Protein AF-A0A015K4Y2-F1 (afdb_monomer_lite)

Foldseek 3Di:
DALCVLVVHDDDPLSVLLVVLQVLVCVQQVDHAPPVDDPDPVVSCCVNPVVDDGDDDPFADPLSVVLSVQSSDPDSVSRDDPVVSVVSVVVRVVVCVVPNDDGDDDPRHPDPVVVVPDDDDPDDPDDPDDDPDD

Organism: Rhizophagus irregularis (strain DAOM 197198w) (NCBI:txid1432141)

Radius of gyration: 17.67 Å; chains: 1; bounding box: 55×35×42 Å

Sequence (134 aa):
MAPEILQRKEYTIFSDIYSFGMIMWELMTGRLPFEDQTIDVGLMSKICHDGLLPPITTNAPKDYIELMQECWNSDLIKRPEAANISKKLCNILNEEVSNPTEIIKSTDIAPIDNLKSKQSSNEPFTISSKKLGN

Secondary structure (DSSP, 8-state):
--HHHHTT----HHHHHHHHHHHHHHHHHSS-TTTTS--SHHHHHHHHHS-------S-S-HHHHHHHHHHT-SSGGGSPPHHHHHHHHHHHHHHHHHSPPP----TTSPPGGGGGS-----------------

pLDDT: mean 80.76, std 20.21, range [31.23, 98.12]

InterPro domains:
  IPR000719 Protein kinase domain [PS50011] (1-97)
  IPR001245 Serine-threonine/tyrosine-protein kinase, catalytic domain [PF07714] (1-89)
  IPR011009 Protein kinase-like domain superfamily [SSF56112] (1-120)
  IPR051681 Serine/Threonine Kinases and Pseudokinases [PTHR44329] (1-96)

Structure (mmCIF, N/CA/C/O backbone):
data_AF-A0A015K4Y2-F1
#
_entry.id   AF-A0A015K4Y2-F1
#
loop_
_atom_site.group_PDB
_atom_site.id
_atom_site.type_symbol
_atom_site.label_atom_id
_atom_site.label_alt_id
_atom_site.label_comp_id
_atom_site.label_asym_id
_atom_site.label_entity_id
_atom_site.label_seq_id
_atom_site.pdbx_PDB_ins_code
_atom_site.Cartn_x
_atom_site.Cartn_y
_atom_site.Cartn_z
_atom_site.occupancy
_atom_site.B_iso_or_equiv
_atom_site.auth_seq_id
_atom_site.auth_comp_id
_atom_site.auth_asym_id
_atom_site.auth_atom_id
_atom_site.pdbx_PDB_model_num
ATOM 1 N N . M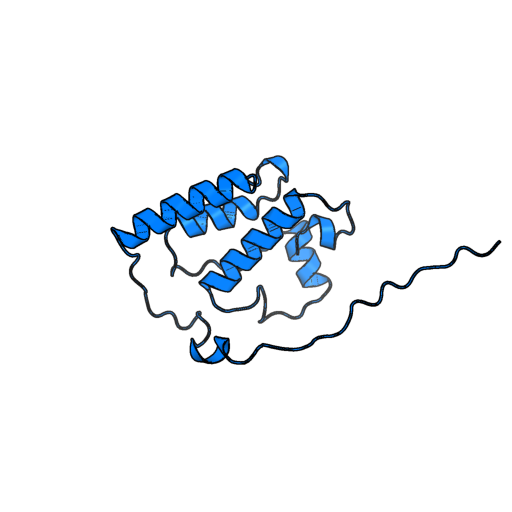ET A 1 1 ? 0.969 -7.533 -6.908 1.00 84.94 1 MET A N 1
ATOM 2 C CA . MET A 1 1 ? 2.412 -7.365 -7.207 1.00 84.94 1 MET A CA 1
ATOM 3 C C . MET A 1 1 ? 2.639 -5.950 -7.712 1.00 84.94 1 MET A C 1
ATOM 5 O O . MET A 1 1 ? 1.745 -5.430 -8.369 1.00 84.94 1 MET A O 1
ATOM 9 N N . ALA A 1 2 ? 3.781 -5.332 -7.400 1.00 92.69 2 ALA A N 1
ATOM 10 C CA . ALA A 1 2 ? 4.065 -3.967 -7.836 1.00 92.69 2 ALA A CA 1
ATOM 11 C C . ALA A 1 2 ? 4.267 -3.854 -9.365 1.00 92.69 2 ALA A C 1
ATOM 13 O O . ALA A 1 2 ? 4.826 -4.782 -9.966 1.00 92.69 2 ALA A O 1
ATOM 14 N N . PRO A 1 3 ? 3.853 -2.737 -9.998 1.00 92.69 3 PRO A N 1
ATOM 15 C CA . PRO A 1 3 ? 3.956 -2.532 -11.444 1.00 92.69 3 PRO A CA 1
ATOM 16 C C . PRO A 1 3 ? 5.370 -2.709 -11.997 1.00 92.69 3 PRO A C 1
ATOM 18 O O . PRO A 1 3 ? 5.554 -3.259 -13.082 1.00 92.69 3 PRO A O 1
ATOM 21 N N . GLU A 1 4 ? 6.385 -2.260 -11.262 1.00 93.19 4 GLU A N 1
ATOM 22 C CA . GLU A 1 4 ? 7.780 -2.368 -11.680 1.00 93.19 4 GLU A CA 1
ATOM 23 C C . GLU A 1 4 ? 8.270 -3.825 -11.735 1.00 93.19 4 GLU A C 1
ATOM 25 O O . GLU A 1 4 ? 9.004 -4.191 -12.653 1.00 93.19 4 GLU A O 1
ATOM 30 N N . ILE A 1 5 ? 7.788 -4.685 -10.833 1.00 93.62 5 ILE A N 1
ATOM 31 C CA . ILE A 1 5 ? 8.137 -6.113 -10.802 1.00 93.62 5 ILE A CA 1
ATOM 32 C C . ILE A 1 5 ? 7.452 -6.858 -11.944 1.00 93.62 5 ILE A C 1
ATOM 34 O O . ILE A 1 5 ? 8.075 -7.685 -12.609 1.00 93.62 5 ILE A O 1
ATOM 38 N N . LEU A 1 6 ? 6.190 -6.521 -12.227 1.00 89.38 6 LEU A N 1
ATOM 39 C CA . LEU A 1 6 ? 5.459 -7.052 -13.382 1.00 89.38 6 LEU A CA 1
ATOM 40 C C . LEU A 1 6 ? 6.158 -6.700 -14.705 1.00 89.38 6 LEU A C 1
ATOM 42 O O . LEU A 1 6 ? 6.205 -7.515 -15.625 1.00 89.38 6 LEU A O 1
ATOM 46 N N . GLN A 1 7 ? 6.786 -5.525 -14.765 1.00 89.44 7 GLN A N 1
ATOM 47 C CA . GLN A 1 7 ? 7.619 -5.076 -15.884 1.00 89.44 7 GLN A CA 1
ATOM 48 C C . GLN A 1 7 ? 9.034 -5.680 -15.891 1.00 89.44 7 GLN A C 1
ATOM 50 O O . GLN A 1 7 ? 9.846 -5.302 -16.736 1.00 89.44 7 GLN A O 1
ATOM 55 N N . ARG A 1 8 ? 9.351 -6.610 -14.978 1.00 90.88 8 ARG A N 1
ATOM 56 C CA . ARG A 1 8 ? 10.681 -7.226 -14.811 1.00 90.88 8 ARG A CA 1
ATOM 57 C C . ARG A 1 8 ? 11.801 -6.209 -14.560 1.00 90.88 8 ARG A C 1
ATOM 59 O O . ARG A 1 8 ? 12.944 -6.438 -14.957 1.00 90.88 8 ARG A O 1
ATOM 66 N N . LYS A 1 9 ? 11.474 -5.081 -13.926 1.00 91.94 9 LYS A N 1
ATOM 67 C CA . LYS A 1 9 ? 12.461 -4.113 -13.436 1.00 91.94 9 LYS A CA 1
ATOM 68 C C . LYS A 1 9 ? 13.044 -4.592 -12.106 1.00 91.94 9 LYS A C 1
ATOM 70 O O . LYS A 1 9 ? 12.638 -5.620 -11.564 1.00 91.94 9 LYS A O 1
ATOM 75 N N . GLU A 1 10 ? 14.025 -3.849 -11.609 1.00 93.88 10 GLU A N 1
ATOM 76 C CA . GLU A 1 10 ? 14.686 -4.153 -10.346 1.00 93.88 10 GLU A CA 1
ATOM 77 C C . GLU A 1 10 ? 13.697 -4.121 -9.175 1.00 93.88 10 GLU A C 1
ATOM 79 O O . GLU A 1 10 ? 12.857 -3.225 -9.060 1.00 93.88 10 GLU A O 1
ATOM 84 N N . TYR A 1 11 ? 13.812 -5.127 -8.314 1.00 95.56 11 TYR A N 1
ATOM 85 C CA . TYR A 1 11 ? 13.061 -5.199 -7.076 1.00 95.56 11 TYR A CA 1
ATOM 86 C C . TYR A 1 11 ? 13.680 -4.295 -6.018 1.00 95.56 11 TYR A C 1
ATOM 88 O O . TYR A 1 11 ? 14.895 -4.272 -5.837 1.00 95.56 11 TYR A O 1
ATOM 96 N N . THR A 1 12 ? 12.831 -3.576 -5.291 1.00 95.38 12 THR A N 1
ATOM 97 C CA . THR A 1 12 ? 13.261 -2.652 -4.242 1.00 95.38 12 THR A CA 1
ATOM 98 C C . THR A 1 12 ? 12.367 -2.781 -3.018 1.00 95.38 12 THR A C 1
ATOM 100 O O . THR A 1 12 ? 11.258 -3.309 -3.099 1.00 95.38 12 THR A O 1
ATOM 103 N N . ILE A 1 13 ? 12.796 -2.194 -1.900 1.00 95.81 13 ILE A N 1
ATOM 104 C CA . ILE A 1 13 ? 11.955 -2.072 -0.701 1.00 95.81 13 ILE A CA 1
ATOM 105 C C . ILE A 1 13 ? 10.618 -1.368 -0.996 1.00 95.81 13 ILE A C 1
ATOM 107 O O . ILE A 1 13 ? 9.605 -1.681 -0.383 1.00 95.81 13 ILE A O 1
ATOM 111 N N . PHE A 1 14 ? 10.569 -0.464 -1.982 1.00 96.69 14 PHE A N 1
ATOM 112 C CA . PHE A 1 14 ? 9.338 0.227 -2.373 1.00 96.69 14 PHE A CA 1
ATOM 113 C C . PHE A 1 14 ? 8.341 -0.714 -3.060 1.00 96.69 14 PHE A C 1
ATOM 115 O O . PHE A 1 14 ? 7.132 -0.472 -3.010 1.00 96.69 14 PHE A O 1
ATOM 122 N N . SER A 1 15 ? 8.819 -1.796 -3.677 1.00 96.06 15 SER A N 1
ATOM 123 C CA . SER A 1 15 ? 7.977 -2.841 -4.265 1.00 96.06 15 SER A CA 1
ATOM 124 C C . SER A 1 15 ? 7.251 -3.661 -3.193 1.00 96.06 15 SER A C 1
ATOM 126 O O . SER A 1 15 ? 6.097 -4.057 -3.402 1.00 96.06 15 SER A O 1
ATOM 128 N N . ASP A 1 16 ? 7.875 -3.853 -2.025 1.00 96.69 16 ASP A N 1
ATOM 129 C CA . ASP A 1 16 ? 7.209 -4.441 -0.856 1.00 96.69 16 ASP A CA 1
ATOM 130 C C . ASP A 1 16 ? 6.126 -3.519 -0.317 1.00 96.69 16 ASP A C 1
ATOM 132 O O . ASP A 1 16 ? 5.023 -3.986 -0.054 1.00 96.69 16 ASP A O 1
ATOM 136 N N . ILE A 1 17 ? 6.395 -2.211 -0.222 1.00 98.12 17 ILE A N 1
ATOM 137 C CA . ILE A 1 17 ? 5.402 -1.230 0.243 1.00 98.12 17 ILE A CA 1
ATOM 138 C C . ILE A 1 17 ? 4.135 -1.275 -0.614 1.00 98.12 17 ILE A C 1
ATOM 140 O O . ILE A 1 17 ? 3.025 -1.329 -0.088 1.00 98.12 17 ILE A O 1
ATOM 144 N N . TYR A 1 18 ? 4.278 -1.336 -1.937 1.00 96.69 18 TYR A N 1
ATOM 145 C CA . TYR A 1 18 ? 3.123 -1.464 -2.824 1.00 96.69 18 TYR A CA 1
ATOM 146 C C . TYR A 1 18 ? 2.350 -2.764 -2.585 1.00 96.69 18 TYR A C 1
ATOM 148 O O . TYR A 1 18 ? 1.118 -2.772 -2.530 1.00 96.69 18 TYR A O 1
ATOM 156 N N . SER A 1 19 ? 3.070 -3.878 -2.439 1.00 95.62 19 SER A N 1
ATOM 157 C CA . SER A 1 19 ? 2.455 -5.181 -2.175 1.00 95.62 19 SER A CA 1
ATOM 158 C C . SER A 1 19 ? 1.768 -5.206 -0.806 1.00 95.62 19 SER A C 1
ATOM 160 O O . SER A 1 19 ? 0.696 -5.790 -0.681 1.00 95.62 19 SER A O 1
ATOM 162 N N . PHE A 1 20 ? 2.308 -4.497 0.185 1.00 96.81 20 PHE A N 1
ATOM 163 C CA . PHE A 1 20 ? 1.666 -4.283 1.476 1.00 96.81 20 PHE A CA 1
ATOM 164 C C . PHE A 1 20 ? 0.357 -3.495 1.340 1.00 96.81 20 PHE A C 1
ATOM 166 O O . PHE A 1 20 ? -0.648 -3.905 1.909 1.00 96.81 20 PHE A O 1
ATOM 173 N N . GLY A 1 21 ? 0.311 -2.448 0.510 1.00 95.94 21 GLY A N 1
ATOM 174 C CA . GLY A 1 21 ? -0.944 -1.755 0.188 1.00 95.94 21 GLY A CA 1
ATOM 175 C C . GLY A 1 21 ? -1.996 -2.681 -0.441 1.00 95.94 21 GLY A C 1
ATOM 176 O O . GLY A 1 21 ? -3.180 -2.582 -0.135 1.00 95.94 21 GLY A O 1
ATOM 177 N N . MET A 1 22 ? -1.581 -3.629 -1.290 1.00 94.88 22 MET A N 1
ATOM 178 C CA . MET A 1 22 ? -2.498 -4.642 -1.841 1.00 94.88 22 MET A CA 1
ATOM 179 C C . MET A 1 22 ? -3.032 -5.591 -0.761 1.00 94.88 22 MET A C 1
ATOM 181 O O . MET A 1 22 ? -4.213 -5.926 -0.785 1.00 94.88 22 MET A O 1
ATOM 185 N N . ILE A 1 23 ? -2.196 -5.971 0.211 1.00 94.88 23 ILE A N 1
ATOM 186 C CA . ILE A 1 23 ? -2.619 -6.765 1.376 1.00 94.88 23 ILE A CA 1
ATOM 187 C C . ILE A 1 23 ? -3.601 -5.968 2.241 1.00 94.88 23 ILE A C 1
ATOM 189 O O . ILE A 1 23 ? -4.600 -6.522 2.686 1.00 94.88 23 ILE A O 1
ATOM 193 N N . MET A 1 24 ? -3.366 -4.671 2.459 1.00 94.19 24 MET A N 1
ATOM 194 C CA . MET A 1 24 ? -4.311 -3.812 3.184 1.00 94.19 24 MET A CA 1
ATOM 195 C C . MET A 1 24 ? -5.700 -3.826 2.528 1.00 94.19 24 MET A C 1
ATOM 197 O O . MET A 1 24 ? -6.714 -3.977 3.207 1.00 94.19 24 MET A O 1
ATOM 201 N N . TRP A 1 25 ? -5.754 -3.750 1.198 1.00 92.88 25 TRP A N 1
ATOM 202 C CA . TRP A 1 25 ? -7.014 -3.845 0.460 1.00 92.88 25 TRP A CA 1
ATOM 203 C C . TRP A 1 25 ? -7.673 -5.224 0.565 1.0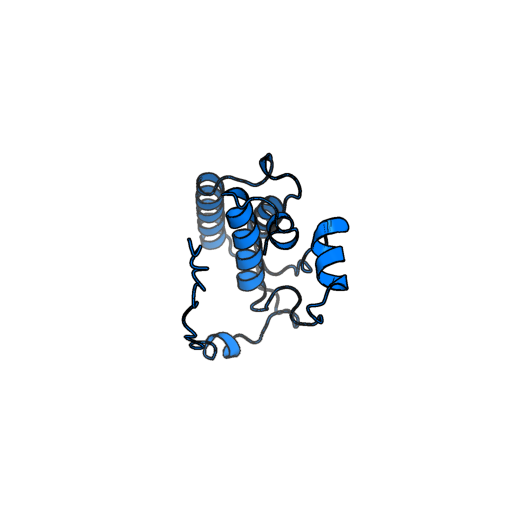0 92.88 25 TRP A C 1
ATOM 205 O O . TRP A 1 25 ? -8.889 -5.315 0.747 1.00 92.88 25 TRP A O 1
ATOM 215 N N . GLU A 1 26 ? -6.887 -6.298 0.489 1.00 91.75 26 GLU A N 1
ATOM 216 C CA . GLU A 1 26 ? -7.382 -7.667 0.677 1.00 91.75 26 GLU A CA 1
ATOM 217 C C . GLU A 1 26 ? -7.964 -7.858 2.082 1.00 91.75 26 GLU A C 1
ATOM 219 O O . GLU A 1 26 ? -9.040 -8.429 2.225 1.00 91.75 26 GLU A O 1
ATOM 224 N N . LEU A 1 27 ? -7.321 -7.319 3.120 1.00 90.00 27 LEU A N 1
ATOM 225 C CA . LEU A 1 27 ? -7.834 -7.363 4.493 1.00 90.00 27 LEU A CA 1
ATOM 226 C C . LEU A 1 27 ? -9.126 -6.557 4.656 1.00 90.00 27 LEU A C 1
ATOM 228 O O . LEU A 1 27 ? -10.037 -6.994 5.356 1.00 90.00 27 LEU A O 1
ATOM 232 N N . MET A 1 28 ? -9.216 -5.400 3.999 1.00 86.88 28 MET A N 1
ATOM 233 C CA . MET A 1 28 ? -10.404 -4.546 4.026 1.00 86.88 28 MET A CA 1
ATOM 234 C C . MET A 1 28 ? -11.618 -5.209 3.359 1.00 86.88 28 MET A C 1
ATOM 236 O O . MET A 1 28 ? -12.743 -5.058 3.829 1.00 86.88 28 MET A O 1
ATOM 240 N N . THR A 1 29 ? -11.410 -5.917 2.249 1.00 85.69 29 THR A N 1
ATOM 241 C CA . THR A 1 29 ? -12.499 -6.464 1.417 1.00 85.69 29 THR A CA 1
ATOM 242 C C . THR A 1 29 ? -12.751 -7.955 1.641 1.00 85.69 29 THR A C 1
ATOM 244 O O . THR A 1 29 ? -13.823 -8.468 1.305 1.00 85.69 29 THR A O 1
ATOM 247 N N . GLY A 1 30 ? -11.770 -8.670 2.192 1.00 85.81 30 GLY A N 1
ATOM 248 C CA . GLY A 1 30 ? -11.734 -10.130 2.251 1.00 85.81 30 GLY A CA 1
ATOM 249 C C . GLY A 1 30 ? -11.606 -10.800 0.877 1.00 85.81 30 GLY A C 1
ATOM 250 O O . GLY A 1 30 ? -11.903 -11.989 0.761 1.00 85.81 30 GLY A O 1
ATOM 251 N N . ARG A 1 31 ? -11.231 -10.051 -0.167 1.00 85.81 31 ARG A N 1
ATOM 252 C CA . ARG A 1 31 ? -11.186 -10.498 -1.569 1.00 85.81 31 ARG A CA 1
ATOM 253 C C . ARG A 1 31 ? -9.789 -10.367 -2.145 1.00 85.81 31 ARG A C 1
ATOM 255 O O . ARG A 1 31 ? -9.004 -9.528 -1.706 1.00 85.81 31 ARG A O 1
ATOM 262 N N . LEU A 1 32 ? -9.487 -11.167 -3.166 1.00 87.75 32 LEU A N 1
ATOM 263 C CA . LEU A 1 32 ? -8.224 -11.003 -3.884 1.00 87.75 32 LEU A CA 1
ATOM 264 C C . LEU A 1 32 ? -8.325 -9.808 -4.845 1.00 87.75 32 LEU A C 1
ATOM 266 O O . LEU A 1 32 ? -9.352 -9.646 -5.514 1.00 87.75 32 LEU A O 1
ATOM 270 N N . PRO A 1 33 ? -7.276 -8.970 -4.955 1.00 85.69 33 PRO A N 1
ATOM 271 C CA . PRO A 1 33 ? -7.247 -7.904 -5.947 1.00 85.69 33 PRO A CA 1
ATOM 272 C C . PRO A 1 33 ? -7.514 -8.463 -7.347 1.00 85.69 33 PRO A C 1
ATOM 274 O O . PRO A 1 33 ? -6.789 -9.345 -7.808 1.00 85.69 33 PRO A O 1
ATOM 277 N N . PHE A 1 34 ? -8.537 -7.927 -8.018 1.00 86.25 34 PHE A N 1
ATOM 278 C CA . PHE A 1 34 ? -8.947 -8.328 -9.371 1.00 86.25 34 PHE A CA 1
ATOM 279 C C . PHE A 1 34 ? -9.409 -9.796 -9.498 1.00 86.25 34 PHE A C 1
ATOM 281 O O . PHE A 1 34 ? -9.245 -10.396 -10.558 1.00 86.25 34 PHE A O 1
ATOM 288 N N . GLU A 1 35 ? -9.983 -10.389 -8.441 1.00 84.31 35 GLU A N 1
ATOM 289 C CA . GLU A 1 35 ? -10.469 -11.784 -8.451 1.00 84.31 35 GLU A CA 1
ATOM 290 C C . GLU A 1 35 ? -11.508 -12.098 -9.539 1.00 84.31 35 GLU A C 1
ATOM 292 O O . GLU A 1 35 ? -11.658 -13.250 -9.945 1.00 84.31 35 GLU A O 1
ATOM 297 N N . ASP A 1 36 ? -12.221 -11.077 -10.006 1.00 84.75 36 ASP A N 1
ATOM 298 C CA . ASP A 1 36 ? -13.258 -11.140 -11.031 1.00 84.75 36 ASP A CA 1
ATOM 299 C C . ASP A 1 36 ? -12.707 -11.025 -12.461 1.00 84.75 36 ASP A C 1
ATOM 301 O O . ASP A 1 36 ? -13.446 -11.193 -13.434 1.00 84.75 36 ASP A O 1
ATOM 305 N N . GLN A 1 37 ? -11.411 -10.749 -12.609 1.00 84.94 37 GLN A N 1
ATOM 306 C CA . GLN A 1 37 ? -10.762 -10.522 -13.894 1.00 84.94 37 GLN A CA 1
ATOM 307 C C . GLN A 1 37 ? -9.835 -11.674 -14.270 1.00 84.94 37 GLN A C 1
ATOM 309 O O . GLN A 1 37 ? -9.175 -12.301 -13.443 1.00 84.94 37 GLN A O 1
ATOM 314 N N . THR A 1 38 ? -9.749 -11.940 -15.574 1.00 89.06 38 THR A N 1
ATOM 315 C CA . THR A 1 38 ? -8.756 -12.884 -16.090 1.00 89.06 38 THR A CA 1
ATOM 316 C C . THR A 1 38 ? -7.371 -12.251 -15.990 1.00 89.06 38 THR A C 1
ATOM 318 O O . THR A 1 38 ? -7.147 -11.147 -16.485 1.00 89.06 38 THR A O 1
ATOM 321 N N . ILE A 1 39 ? -6.433 -12.957 -15.357 1.00 86.00 39 ILE A N 1
ATOM 322 C CA . ILE A 1 39 ? -5.039 -12.520 -15.252 1.00 86.00 39 ILE A CA 1
ATOM 323 C C . ILE A 1 39 ? -4.351 -12.761 -16.600 1.00 86.00 39 ILE A C 1
ATOM 325 O O . ILE A 1 39 ? -3.765 -13.815 -16.842 1.00 86.00 39 ILE A O 1
ATOM 329 N N . ASP A 1 40 ? -4.449 -11.778 -17.489 1.00 89.69 40 ASP A N 1
ATOM 330 C CA . ASP A 1 40 ? -3.837 -11.788 -18.814 1.00 89.69 40 ASP A CA 1
ATOM 331 C C . ASP A 1 40 ? -2.907 -10.582 -19.038 1.00 89.69 40 ASP A C 1
ATOM 333 O O . ASP A 1 40 ? -2.719 -9.717 -18.177 1.00 89.69 40 ASP A O 1
ATOM 337 N N . VAL A 1 41 ? -2.288 -10.529 -20.220 1.00 88.50 41 VAL A N 1
ATOM 338 C CA . VAL A 1 41 ? -1.397 -9.425 -20.613 1.00 88.50 41 VAL A CA 1
ATOM 339 C C . VAL A 1 41 ? -2.139 -8.084 -20.636 1.00 88.50 41 VAL A C 1
ATOM 341 O O . VAL A 1 41 ? -1.535 -7.052 -20.348 1.00 88.50 41 VAL A O 1
ATOM 344 N N . GLY A 1 42 ? -3.440 -8.084 -20.934 1.00 91.31 42 GLY A N 1
ATOM 345 C CA . GLY A 1 42 ? -4.271 -6.885 -20.941 1.00 91.31 42 GLY A CA 1
ATOM 346 C C . GLY A 1 42 ? -4.442 -6.301 -19.541 1.00 91.31 42 GLY A C 1
ATOM 347 O O . GLY A 1 42 ? -4.220 -5.105 -19.351 1.00 91.31 42 GLY A O 1
ATOM 348 N N . LEU A 1 43 ? -4.760 -7.130 -18.546 1.00 89.38 43 LEU A N 1
ATOM 349 C CA . LEU A 1 43 ? -4.835 -6.707 -17.146 1.00 89.38 43 LEU A CA 1
ATOM 350 C C . LEU A 1 43 ? -3.478 -6.202 -16.647 1.00 89.38 43 LEU A C 1
ATOM 352 O O . LEU A 1 43 ? -3.401 -5.123 -16.058 1.00 89.38 43 LEU A O 1
ATOM 356 N N . MET A 1 44 ? -2.398 -6.932 -16.936 1.00 88.31 44 MET A N 1
ATOM 357 C CA . MET A 1 44 ? -1.051 -6.496 -16.555 1.00 88.31 44 MET A CA 1
ATOM 358 C C . MET A 1 44 ? -0.687 -5.156 -17.193 1.00 88.31 44 MET A C 1
ATOM 360 O O . MET A 1 44 ? -0.116 -4.302 -16.518 1.00 88.31 44 MET A O 1
ATOM 364 N N . SER A 1 45 ? -1.061 -4.937 -18.457 1.00 89.62 45 SER A N 1
ATOM 365 C CA . SER A 1 45 ? -0.876 -3.655 -19.140 1.00 89.62 45 SER A CA 1
ATOM 366 C C . SER A 1 45 ? -1.631 -2.529 -18.435 1.00 89.62 45 SER A C 1
ATOM 368 O O . SER A 1 45 ? -1.042 -1.484 -18.174 1.00 89.62 45 SER A O 1
ATOM 370 N N . LYS A 1 46 ? -2.895 -2.746 -18.051 1.00 91.31 46 LYS A N 1
ATOM 371 C CA . LYS A 1 46 ? -3.689 -1.747 -17.316 1.00 91.31 46 LYS A CA 1
ATOM 372 C C . LYS A 1 46 ? -3.071 -1.397 -15.962 1.00 91.31 46 LYS A C 1
ATOM 374 O O . LYS A 1 46 ? -2.988 -0.228 -15.604 1.00 91.31 46 LYS A O 1
ATOM 379 N N . ILE A 1 47 ? -2.588 -2.391 -15.218 1.00 90.50 47 ILE A N 1
ATOM 380 C CA . ILE A 1 47 ? -1.904 -2.164 -13.934 1.00 90.50 47 ILE A CA 1
ATOM 381 C C . ILE A 1 47 ? -0.591 -1.396 -14.151 1.00 90.50 47 ILE A C 1
ATOM 383 O O . ILE A 1 47 ? -0.283 -0.463 -13.413 1.00 90.50 47 ILE A O 1
ATOM 387 N N . CYS A 1 48 ? 0.192 -1.774 -15.164 1.00 88.75 48 CYS A N 1
ATOM 388 C CA . CYS A 1 48 ? 1.539 -1.243 -15.366 1.00 88.75 48 CYS A CA 1
ATOM 389 C C . CYS A 1 48 ? 1.588 0.130 -16.037 1.00 88.75 48 CYS A C 1
ATOM 391 O O . CYS A 1 48 ? 2.524 0.890 -15.777 1.00 88.75 48 CYS A O 1
ATOM 393 N N . HIS A 1 49 ? 0.632 0.422 -16.917 1.00 87.69 49 HIS A N 1
ATOM 394 C CA . HIS A 1 49 ? 0.654 1.599 -17.785 1.00 87.69 49 HIS A CA 1
ATOM 395 C C . HIS A 1 49 ? -0.512 2.549 -17.519 1.00 87.69 49 HIS A C 1
ATOM 397 O O . HIS A 1 49 ? -0.294 3.758 -17.506 1.00 87.69 49 HIS A O 1
ATOM 403 N N . ASP A 1 50 ? -1.703 2.020 -17.230 1.00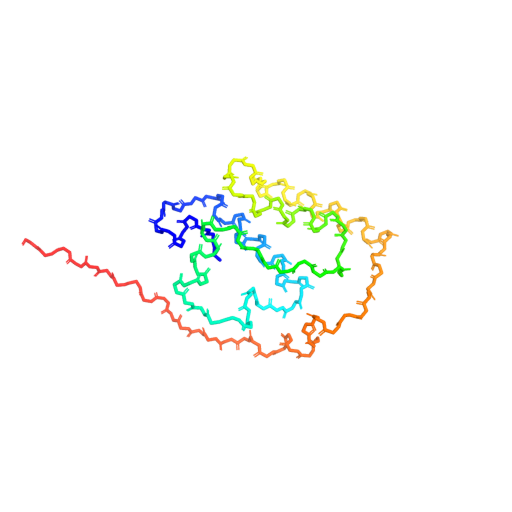 89.31 50 ASP A N 1
ATOM 404 C CA . ASP A 1 50 ? -2.896 2.843 -16.981 1.00 89.31 50 ASP A CA 1
ATOM 405 C C . ASP A 1 50 ? -3.086 3.161 -15.487 1.00 89.31 50 ASP A C 1
ATOM 407 O O . ASP A 1 50 ? -3.953 3.952 -15.122 1.00 89.31 50 ASP A O 1
ATOM 411 N N . GLY A 1 51 ? -2.274 2.555 -14.611 1.00 87.94 51 GLY A N 1
ATOM 412 C CA . GLY A 1 51 ? -2.356 2.746 -13.164 1.00 87.94 51 GLY A CA 1
ATOM 413 C C . GLY A 1 51 ? -3.631 2.163 -12.558 1.00 87.94 51 GLY A C 1
ATOM 414 O O . GLY A 1 51 ? -4.153 2.715 -11.592 1.00 87.94 51 GLY A O 1
ATOM 415 N N . LEU A 1 52 ? -4.155 1.073 -13.129 1.00 90.00 52 LEU A N 1
ATOM 416 C CA . LEU A 1 52 ? -5.350 0.410 -12.614 1.00 90.00 52 LEU A CA 1
ATOM 417 C C . LEU A 1 52 ? -5.140 -0.039 -11.161 1.00 90.00 52 LEU A C 1
ATOM 419 O O . LEU A 1 52 ? -4.227 -0.811 -10.861 1.00 90.00 52 LEU A O 1
ATOM 423 N N . LEU A 1 53 ? -6.036 0.406 -10.281 1.00 90.31 53 LEU A N 1
ATOM 424 C CA . LEU A 1 53 ? -6.092 0.018 -8.875 1.00 90.31 53 LEU A CA 1
ATOM 425 C C . LEU A 1 53 ? -7.376 -0.770 -8.586 1.00 90.31 53 LEU A C 1
ATOM 427 O O . LEU A 1 53 ? -8.372 -0.601 -9.299 1.00 90.31 53 LEU A O 1
ATOM 431 N N . PRO A 1 54 ? -7.380 -1.617 -7.545 1.00 87.50 54 PRO A N 1
ATOM 432 C CA . PRO A 1 54 ? -8.601 -2.243 -7.062 1.00 87.50 54 PRO A CA 1
ATOM 433 C C . PRO A 1 54 ? -9.648 -1.193 -6.641 1.00 87.50 54 PRO A C 1
ATOM 435 O O . PRO A 1 54 ? -9.283 -0.103 -6.188 1.00 87.50 54 PRO A O 1
ATOM 438 N N . PRO A 1 55 ? -10.951 -1.496 -6.761 1.00 86.06 55 PRO A N 1
ATOM 439 C CA . PRO A 1 55 ? -12.008 -0.569 -6.375 1.00 86.06 55 PRO A CA 1
ATOM 440 C C . PRO A 1 55 ? -11.990 -0.315 -4.865 1.00 86.06 55 PRO A C 1
ATOM 442 O O . PRO A 1 55 ? -11.881 -1.242 -4.064 1.00 86.06 55 PRO A O 1
ATOM 445 N N . ILE A 1 56 ? -12.123 0.946 -4.460 1.00 82.75 56 ILE A N 1
ATOM 446 C CA . ILE A 1 56 ? -12.173 1.318 -3.043 1.00 82.75 56 ILE A CA 1
ATOM 447 C C . ILE A 1 56 ? -13.625 1.253 -2.575 1.00 82.75 56 ILE A C 1
ATOM 449 O O . ILE A 1 56 ? -14.445 2.090 -2.944 1.00 82.75 56 ILE A O 1
ATOM 453 N N . THR A 1 57 ? -13.939 0.249 -1.761 1.00 72.25 57 THR A N 1
ATOM 454 C CA . THR A 1 57 ? -15.240 0.089 -1.098 1.00 72.25 57 THR A CA 1
ATOM 455 C C . THR A 1 57 ? -15.201 0.737 0.290 1.00 72.25 57 THR A C 1
ATOM 457 O O . THR A 1 57 ? -14.234 0.556 1.026 1.00 72.25 57 THR A O 1
ATOM 460 N N . THR A 1 58 ? -16.236 1.483 0.678 1.00 68.06 58 THR A N 1
ATOM 461 C CA . THR A 1 58 ? -16.220 2.443 1.806 1.00 68.06 58 THR A CA 1
ATOM 462 C C . THR A 1 58 ? -16.422 1.841 3.207 1.00 68.06 58 THR A C 1
ATOM 464 O O . THR A 1 58 ? -17.164 2.398 4.008 1.00 68.06 58 THR A O 1
ATOM 467 N N . ASN A 1 59 ? -15.765 0.727 3.534 1.00 73.44 59 ASN A N 1
ATOM 468 C CA . ASN A 1 59 ? -15.975 0.012 4.805 1.00 73.44 59 ASN A CA 1
ATOM 469 C C . ASN A 1 59 ? -14.749 -0.005 5.732 1.00 73.44 59 ASN A C 1
ATOM 471 O O . ASN A 1 59 ? -14.587 -0.919 6.537 1.00 73.44 59 ASN A O 1
ATOM 475 N N . ALA A 1 60 ? -13.883 0.999 5.618 1.00 84.31 60 ALA A N 1
ATOM 476 C CA . ALA A 1 60 ? -12.701 1.151 6.455 1.00 84.31 60 ALA A CA 1
ATOM 477 C C . ALA A 1 60 ? -12.558 2.600 6.941 1.00 84.31 60 ALA A 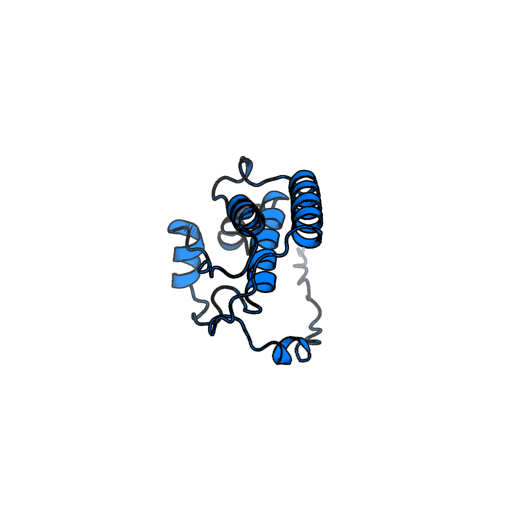C 1
ATOM 479 O O . ALA A 1 60 ? -13.105 3.509 6.304 1.00 84.31 60 ALA A O 1
ATOM 480 N N . PRO A 1 61 ? -11.795 2.824 8.025 1.00 89.81 61 PRO A N 1
ATOM 481 C CA . PRO A 1 61 ? -11.472 4.165 8.490 1.00 89.81 61 PRO A CA 1
ATOM 482 C C . PRO A 1 61 ? -10.828 4.970 7.364 1.00 89.81 61 PRO A C 1
ATOM 484 O O . PRO A 1 61 ? -10.010 4.447 6.601 1.00 89.81 61 PRO A O 1
ATOM 487 N N . LYS A 1 62 ? -11.174 6.254 7.254 1.00 90.00 62 LYS A N 1
ATOM 488 C CA . LYS A 1 62 ? -10.675 7.120 6.176 1.00 90.00 62 LYS A CA 1
ATOM 489 C C . LYS A 1 62 ? -9.143 7.106 6.094 1.00 90.00 62 LYS A C 1
ATOM 491 O O . LYS A 1 62 ? -8.586 6.898 5.020 1.00 90.00 62 LYS A O 1
ATOM 496 N N . ASP A 1 63 ? -8.483 7.229 7.236 1.00 93.06 63 ASP A N 1
ATOM 497 C CA . ASP A 1 63 ? -7.025 7.257 7.346 1.00 93.06 63 ASP A CA 1
ATOM 498 C C . ASP A 1 63 ? -6.375 5.929 6.920 1.00 93.06 63 ASP A C 1
ATOM 500 O O . ASP A 1 63 ? -5.259 5.913 6.397 1.00 93.06 63 ASP A O 1
ATOM 504 N N . TYR A 1 64 ? -7.088 4.806 7.074 1.00 94.12 64 TYR A N 1
ATOM 505 C CA . TYR A 1 64 ? -6.652 3.507 6.559 1.00 94.12 64 TYR A CA 1
ATOM 506 C C . TYR A 1 64 ? -6.664 3.484 5.030 1.00 94.12 64 TYR A C 1
ATOM 508 O O . TYR A 1 64 ? -5.704 3.022 4.410 1.00 94.12 64 TYR A O 1
ATOM 516 N N . ILE A 1 65 ? -7.734 4.008 4.423 1.00 92.56 65 ILE A N 1
ATOM 517 C CA . ILE A 1 65 ? -7.869 4.101 2.964 1.00 92.56 65 ILE A CA 1
ATOM 518 C C . ILE A 1 65 ? -6.781 5.016 2.396 1.00 92.56 65 ILE A C 1
ATOM 520 O O . ILE A 1 65 ? -6.122 4.647 1.425 1.00 92.56 65 ILE A O 1
ATOM 524 N N . GLU A 1 66 ? -6.548 6.173 3.016 1.00 94.69 66 GLU A N 1
ATOM 525 C CA . GLU A 1 66 ? -5.507 7.109 2.581 1.00 94.69 66 GLU A CA 1
ATOM 526 C C . GLU A 1 66 ? -4.111 6.477 2.672 1.00 94.69 66 GLU A C 1
ATOM 528 O O . GLU A 1 66 ? -3.355 6.511 1.699 1.00 94.69 66 GLU A O 1
ATOM 533 N N . LEU A 1 67 ? -3.783 5.808 3.784 1.00 96.69 67 LEU A N 1
ATOM 534 C CA . LEU A 1 67 ? -2.508 5.099 3.939 1.00 96.69 67 LEU A CA 1
ATOM 535 C C . LEU A 1 67 ? -2.322 3.985 2.898 1.00 96.69 67 LEU A C 1
ATOM 537 O O . LEU A 1 67 ? -1.238 3.825 2.333 1.00 96.69 67 LEU A O 1
ATOM 541 N N . MET A 1 68 ? -3.375 3.215 2.630 1.00 95.50 68 MET A N 1
ATOM 542 C CA . MET A 1 68 ? -3.377 2.181 1.596 1.00 95.50 68 MET A CA 1
ATOM 543 C C . MET A 1 68 ? -3.094 2.782 0.210 1.00 95.50 68 MET A C 1
ATOM 545 O O . MET A 1 68 ? -2.255 2.263 -0.527 1.00 95.50 68 MET A O 1
ATOM 549 N N . GLN A 1 69 ? -3.733 3.903 -0.132 1.00 94.62 69 GLN A N 1
ATOM 550 C CA . GLN A 1 69 ? -3.509 4.603 -1.400 1.00 94.62 69 GLN A CA 1
ATOM 551 C C . GLN A 1 69 ? -2.097 5.189 -1.512 1.00 94.62 69 GLN A C 1
ATOM 553 O O . GLN A 1 69 ? -1.498 5.133 -2.587 1.00 94.62 69 GLN A O 1
ATOM 558 N N . GLU A 1 70 ? -1.531 5.711 -0.421 1.00 96.50 70 GLU A N 1
ATOM 559 C CA . GLU A 1 70 ? -0.137 6.172 -0.387 1.00 96.50 70 GLU A CA 1
ATOM 560 C C . GLU A 1 70 ? 0.843 5.043 -0.743 1.00 96.50 70 GLU A C 1
ATOM 562 O O . GLU A 1 70 ? 1.811 5.265 -1.475 1.00 96.50 70 GLU A O 1
ATOM 567 N N . CYS A 1 71 ? 0.577 3.814 -0.289 1.00 97.19 71 CYS A N 1
ATOM 568 C CA . CYS A 1 71 ? 1.388 2.643 -0.632 1.00 97.19 71 CYS A CA 1
ATOM 569 C C . CYS A 1 71 ? 1.364 2.326 -2.138 1.00 97.19 71 CYS A C 1
ATOM 571 O O . CYS A 1 71 ? 2.333 1.785 -2.673 1.00 97.19 71 CYS A O 1
ATOM 573 N N . TRP A 1 72 ? 0.289 2.692 -2.838 1.00 95.25 72 TRP A N 1
ATOM 574 C CA . TRP A 1 72 ? 0.105 2.453 -4.271 1.00 95.25 72 TRP A CA 1
ATOM 575 C C . TRP A 1 72 ? 0.636 3.553 -5.180 1.00 95.25 72 TRP A C 1
ATOM 577 O O . TRP A 1 72 ? 0.391 3.515 -6.387 1.00 95.25 72 TRP A O 1
ATOM 587 N N . ASN A 1 73 ? 1.365 4.529 -4.637 1.00 94.62 73 ASN A N 1
ATOM 588 C CA . ASN A 1 73 ? 1.878 5.619 -5.449 1.00 94.62 73 ASN A CA 1
ATOM 589 C C . ASN A 1 73 ? 2.728 5.089 -6.619 1.00 94.62 73 ASN A C 1
ATOM 591 O O . ASN A 1 73 ? 3.614 4.245 -6.438 1.00 94.62 73 ASN A O 1
ATOM 595 N N . SER A 1 74 ? 2.464 5.591 -7.826 1.00 89.56 74 SER A N 1
ATOM 596 C CA . SER A 1 74 ? 3.241 5.240 -9.020 1.00 89.56 74 SER A CA 1
ATOM 597 C C . SER A 1 74 ? 4.701 5.675 -8.896 1.00 89.56 74 SER A C 1
ATOM 599 O O . SER A 1 74 ? 5.583 5.051 -9.481 1.00 89.56 74 SER A O 1
ATOM 601 N N . ASP A 1 75 ? 4.955 6.732 -8.124 1.00 92.06 75 ASP A N 1
ATOM 602 C CA . ASP A 1 75 ? 6.293 7.205 -7.805 1.00 92.06 75 ASP A CA 1
ATOM 603 C C . ASP A 1 75 ? 6.844 6.476 -6.570 1.00 92.06 75 ASP A C 1
ATOM 605 O O . ASP A 1 75 ? 6.290 6.581 -5.473 1.00 92.06 75 ASP A O 1
ATOM 609 N N . LEU A 1 76 ? 7.957 5.754 -6.750 1.00 92.94 76 LEU A N 1
ATOM 610 C CA . L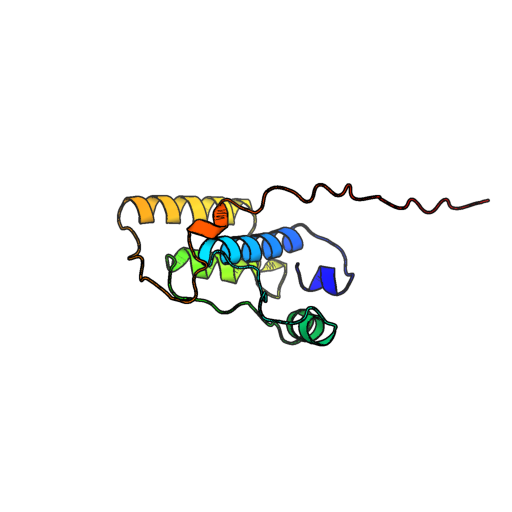EU A 1 76 ? 8.581 4.938 -5.705 1.00 92.94 76 LEU A CA 1
ATOM 611 C C . LEU A 1 76 ? 8.923 5.763 -4.462 1.00 92.94 76 LEU A C 1
ATOM 613 O O . LEU A 1 76 ? 8.659 5.314 -3.352 1.00 92.94 76 LEU A O 1
ATOM 617 N N . ILE A 1 77 ? 9.448 6.981 -4.637 1.00 92.94 77 ILE A N 1
ATOM 618 C CA . ILE A 1 77 ? 9.897 7.821 -3.512 1.00 92.94 77 ILE A CA 1
ATOM 619 C C . ILE A 1 77 ? 8.740 8.447 -2.730 1.00 92.94 77 ILE A C 1
ATOM 621 O O . ILE A 1 77 ? 8.942 8.943 -1.626 1.00 92.94 77 ILE A O 1
ATOM 625 N N . LYS A 1 78 ? 7.533 8.457 -3.306 1.00 95.81 78 LYS A N 1
ATOM 626 C CA . LYS A 1 78 ? 6.324 8.949 -2.635 1.00 95.81 78 LYS A CA 1
ATOM 627 C C . LYS A 1 78 ? 5.617 7.857 -1.846 1.00 95.81 78 LYS A C 1
ATOM 629 O O . LYS A 1 78 ? 4.714 8.175 -1.075 1.00 95.81 78 LYS A O 1
ATOM 634 N N . ARG A 1 79 ? 6.003 6.590 -2.032 1.00 97.38 79 ARG A N 1
ATOM 635 C CA . ARG A 1 79 ? 5.514 5.499 -1.190 1.00 97.38 79 ARG A CA 1
ATOM 636 C C . ARG A 1 79 ? 6.094 5.676 0.222 1.00 97.38 79 ARG A C 1
ATOM 638 O O . ARG A 1 79 ? 7.275 6.002 0.356 1.00 97.38 79 ARG A O 1
ATOM 645 N N . PRO A 1 80 ? 5.294 5.480 1.281 1.00 97.56 80 PRO A N 1
ATOM 646 C CA . PRO A 1 80 ? 5.756 5.668 2.647 1.00 97.56 80 PRO A CA 1
ATOM 647 C C . PRO A 1 80 ? 6.760 4.583 3.048 1.00 97.56 80 PRO A C 1
ATOM 649 O O . PRO A 1 80 ? 6.691 3.440 2.607 1.00 97.56 80 PRO A O 1
ATOM 652 N N . GLU A 1 81 ? 7.677 4.922 3.947 1.00 97.44 81 GLU A N 1
ATOM 653 C CA . GLU A 1 81 ? 8.552 3.932 4.571 1.00 97.44 81 GLU A CA 1
ATOM 654 C C . GLU A 1 81 ? 7.769 3.027 5.530 1.00 97.44 81 GLU A C 1
ATOM 656 O O . GLU A 1 81 ? 6.832 3.471 6.198 1.00 97.44 81 GLU A O 1
ATOM 661 N N . ALA A 1 82 ? 8.210 1.776 5.688 1.00 97.44 82 ALA A N 1
ATOM 662 C CA . ALA A 1 82 ? 7.574 0.809 6.586 1.00 97.44 82 ALA A CA 1
ATOM 663 C C . ALA A 1 82 ? 7.423 1.327 8.033 1.00 97.44 82 ALA A C 1
ATOM 665 O O . ALA A 1 82 ? 6.405 1.081 8.681 1.00 97.44 82 ALA A O 1
ATOM 666 N N . ALA A 1 83 ? 8.398 2.098 8.530 1.00 97.62 83 ALA A N 1
ATOM 667 C CA . ALA A 1 83 ? 8.324 2.726 9.849 1.00 97.62 83 ALA A CA 1
ATOM 668 C C . ALA A 1 83 ? 7.168 3.741 9.953 1.00 97.62 83 ALA A C 1
ATOM 670 O O . ALA A 1 83 ? 6.452 3.770 10.957 1.00 97.62 83 ALA A O 1
ATOM 671 N N . ASN A 1 84 ? 6.941 4.531 8.899 1.00 97.38 84 ASN A N 1
ATOM 672 C CA . ASN A 1 84 ? 5.848 5.502 8.840 1.00 97.38 84 ASN A CA 1
ATOM 673 C C . ASN A 1 84 ? 4.490 4.808 8.726 1.00 97.38 84 ASN A C 1
ATOM 675 O O . ASN A 1 84 ? 3.546 5.225 9.395 1.00 97.38 84 ASN A O 1
ATOM 679 N N . ILE A 1 85 ? 4.405 3.731 7.940 1.00 97.88 85 ILE A N 1
ATOM 680 C CA . ILE A 1 85 ? 3.201 2.895 7.842 1.00 97.88 85 ILE A CA 1
ATOM 681 C C . ILE A 1 85 ? 2.839 2.332 9.215 1.00 97.88 85 ILE A C 1
ATOM 683 O O . ILE A 1 85 ? 1.715 2.513 9.669 1.00 97.88 85 ILE A O 1
ATOM 687 N N . SER A 1 86 ? 3.801 1.711 9.904 1.00 97.69 86 SER A N 1
ATOM 688 C CA . SER A 1 86 ? 3.599 1.148 11.244 1.00 97.69 86 SER A CA 1
ATOM 689 C C . SER A 1 86 ? 3.086 2.201 12.228 1.00 97.69 86 SER A C 1
ATOM 691 O O . SER A 1 86 ? 2.070 1.999 12.892 1.00 97.69 86 SER A O 1
ATOM 693 N N . LYS A 1 87 ? 3.715 3.383 12.252 1.00 97.88 87 LYS A N 1
ATOM 694 C CA . LYS A 1 87 ? 3.274 4.503 13.093 1.00 97.88 87 LYS A CA 1
ATOM 695 C C . LYS A 1 87 ? 1.844 4.950 12.769 1.00 97.88 87 LYS A C 1
ATOM 697 O O . LYS A 1 87 ? 1.056 5.141 13.692 1.00 97.88 87 LYS A O 1
ATOM 702 N N . LYS A 1 88 ? 1.504 5.121 11.487 1.00 97.44 88 LYS A N 1
ATOM 703 C CA . LYS A 1 88 ? 0.155 5.524 11.059 1.00 97.44 88 LYS A CA 1
ATOM 704 C C . LYS A 1 88 ? -0.888 4.464 11.423 1.00 97.44 88 LYS A C 1
ATOM 706 O O . LYS A 1 88 ? -1.919 4.820 11.979 1.00 97.44 88 LYS A O 1
ATOM 711 N N . LEU A 1 89 ? -0.597 3.179 11.209 1.00 96.56 89 LEU A N 1
ATOM 712 C CA . LEU A 1 89 ? -1.482 2.080 11.611 1.00 96.56 89 LEU A CA 1
ATOM 713 C C . LEU A 1 89 ? -1.726 2.057 13.122 1.00 96.56 89 LEU A C 1
ATOM 715 O O . LEU A 1 89 ? -2.866 1.895 13.541 1.00 96.56 89 LEU A O 1
ATOM 719 N N . CYS A 1 90 ? -0.696 2.268 13.947 1.00 95.75 90 CYS A N 1
ATOM 720 C CA . CYS A 1 90 ? -0.870 2.374 15.398 1.00 95.75 90 CYS A CA 1
ATOM 721 C C . CYS A 1 90 ? -1.813 3.520 15.787 1.00 95.75 90 CYS A C 1
ATOM 723 O O . CYS A 1 90 ? -2.647 3.347 16.671 1.00 95.75 90 CYS A O 1
ATOM 725 N N . ASN A 1 91 ? -1.698 4.678 15.131 1.00 95.31 91 ASN A N 1
ATOM 726 C CA . ASN A 1 91 ? -2.592 5.808 15.385 1.00 95.31 91 ASN A CA 1
ATOM 727 C C . ASN A 1 91 ? -4.037 5.475 15.001 1.00 95.31 91 ASN A C 1
ATOM 729 O O . ASN A 1 91 ? -4.921 5.632 15.836 1.00 95.31 91 ASN A O 1
ATOM 733 N N . ILE A 1 92 ? -4.246 4.926 13.800 1.00 94.44 92 ILE A N 1
ATOM 734 C CA . ILE A 1 92 ? -5.568 4.494 13.323 1.00 94.44 92 ILE A CA 1
ATOM 735 C C . ILE A 1 92 ? -6.189 3.501 14.310 1.00 94.44 92 ILE A C 1
ATOM 737 O O . ILE A 1 92 ? -7.331 3.665 14.713 1.00 94.44 92 ILE A O 1
ATOM 741 N N . LEU A 1 93 ? -5.431 2.499 14.766 1.00 92.56 93 LEU A N 1
ATOM 742 C CA . LEU A 1 93 ? -5.925 1.515 15.734 1.00 92.56 93 LEU A CA 1
ATOM 743 C C . LEU A 1 93 ? -6.337 2.154 17.068 1.00 92.56 93 LEU A C 1
ATOM 745 O O . LEU A 1 93 ? -7.359 1.777 17.633 1.00 92.56 93 LEU A O 1
ATOM 749 N N . ASN A 1 94 ? -5.571 3.122 17.573 1.00 93.31 94 ASN A N 1
ATOM 750 C CA . ASN A 1 94 ? -5.920 3.832 18.807 1.00 93.31 94 ASN A CA 1
ATOM 751 C C . ASN A 1 94 ? -7.186 4.687 18.644 1.00 93.31 94 ASN A C 1
ATOM 753 O O . ASN A 1 94 ? -8.000 4.778 19.570 1.00 93.31 94 ASN A O 1
ATOM 757 N N . GLU A 1 95 ? -7.353 5.307 17.477 1.00 91.00 95 GLU A N 1
ATOM 758 C CA . GLU A 1 95 ? -8.543 6.085 17.140 1.00 91.00 95 GLU A CA 1
ATOM 759 C C . GLU A 1 95 ? -9.769 5.184 17.023 1.00 91.00 95 GLU A C 1
ATOM 761 O O . GLU A 1 95 ? -10.777 5.474 17.658 1.00 91.00 95 GLU A O 1
ATOM 766 N N . GLU A 1 96 ? -9.656 4.042 16.346 1.00 90.44 96 GLU A N 1
ATOM 767 C CA . GLU A 1 96 ? -10.733 3.056 16.198 1.00 90.44 96 GLU A CA 1
ATOM 768 C C . GLU A 1 96 ? -11.162 2.418 17.525 1.00 90.44 96 GLU A C 1
ATOM 770 O O . GLU A 1 96 ? -12.330 2.083 17.703 1.00 90.44 96 GLU A O 1
ATOM 775 N N . VAL A 1 97 ? -10.252 2.278 18.497 1.00 88.56 97 VAL A N 1
ATOM 776 C CA . VAL A 1 97 ? -10.613 1.847 19.862 1.00 88.56 97 VAL A CA 1
ATOM 777 C C . VAL A 1 97 ? -11.490 2.889 20.564 1.00 88.56 97 VAL A C 1
ATOM 779 O O . VAL A 1 97 ? -12.360 2.528 21.356 1.00 88.56 97 VAL A O 1
ATOM 782 N N . SER A 1 98 ? -11.261 4.174 20.291 1.00 89.06 98 SER A N 1
ATOM 783 C CA . SER A 1 98 ? -11.975 5.279 20.940 1.00 89.06 98 SER A CA 1
ATOM 784 C C . SER A 1 98 ? -13.268 5.650 20.209 1.00 89.06 98 SER A C 1
ATOM 786 O O . SER A 1 98 ? -14.280 5.917 20.853 1.00 89.06 98 SER A O 1
ATOM 788 N N . ASN A 1 99 ? -13.235 5.650 18.877 1.00 88.44 99 ASN A N 1
ATOM 789 C CA . ASN A 1 99 ? -14.311 6.033 17.969 1.00 88.44 99 ASN A CA 1
ATOM 790 C C . ASN A 1 99 ? -14.364 5.028 16.805 1.00 88.44 99 ASN A C 1
ATOM 792 O O . ASN A 1 99 ? -13.803 5.300 15.744 1.00 88.44 99 ASN A O 1
ATOM 796 N N . PRO A 1 100 ? -15.008 3.866 16.994 1.00 86.31 100 PRO A N 1
ATOM 797 C CA . PRO A 1 100 ? -15.043 2.830 15.971 1.00 86.31 100 PRO A CA 1
ATOM 798 C C . PRO A 1 100 ? -15.733 3.315 14.697 1.00 86.31 100 PRO A C 1
ATOM 800 O O . PRO A 1 100 ? -16.830 3.881 14.754 1.00 86.31 100 PRO A O 1
ATOM 803 N N . THR A 1 101 ? -15.130 3.036 13.545 1.00 85.81 101 THR A N 1
ATOM 804 C CA . THR A 1 101 ? -15.762 3.248 12.245 1.00 85.81 101 THR A CA 1
ATOM 805 C C . THR A 1 101 ? -17.019 2.382 12.143 1.00 85.81 101 THR A C 1
ATOM 807 O O . THR A 1 101 ? -17.003 1.178 12.415 1.00 85.81 101 THR A O 1
ATOM 810 N N . GLU A 1 102 ? -18.134 2.993 11.735 1.00 82.12 102 GLU A N 1
ATOM 811 C CA . GLU A 1 102 ? -19.386 2.267 11.535 1.00 82.12 102 GLU A CA 1
ATOM 812 C C . GLU A 1 102 ? -19.235 1.230 10.416 1.00 82.12 102 GLU A C 1
ATOM 814 O O . GLU A 1 102 ? -18.994 1.554 9.252 1.00 82.12 102 GLU A O 1
ATOM 819 N N . ILE A 1 103 ? -19.410 -0.045 10.767 1.00 74.25 103 ILE A N 1
ATOM 820 C CA . ILE A 1 103 ? -19.367 -1.138 9.799 1.00 74.25 103 ILE A CA 1
ATOM 821 C C . ILE A 1 103 ? -20.689 -1.160 9.033 1.00 74.25 103 ILE A C 1
ATOM 823 O O . ILE A 1 103 ? -21.701 -1.692 9.500 1.00 74.25 103 ILE A O 1
ATOM 827 N N . ILE A 1 104 ? -20.675 -0.623 7.818 1.00 71.06 104 ILE A N 1
ATOM 828 C CA . ILE A 1 104 ? -21.796 -0.747 6.890 1.00 71.06 104 ILE A CA 1
ATOM 829 C C . ILE A 1 104 ? -21.735 -2.148 6.279 1.00 71.06 104 ILE A C 1
ATOM 831 O O . ILE A 1 104 ? -20.726 -2.545 5.701 1.00 71.06 104 ILE A O 1
ATOM 835 N N . LYS A 1 105 ? -22.808 -2.937 6.377 1.00 65.94 105 LYS A N 1
ATOM 836 C CA . LYS A 1 105 ? -22.863 -4.225 5.668 1.00 65.94 105 LYS A CA 1
ATOM 837 C C . LYS A 1 105 ? -22.858 -3.961 4.162 1.00 65.94 105 LYS A C 1
ATOM 839 O O . LYS A 1 105 ? -23.862 -3.512 3.620 1.00 65.94 105 LYS A O 1
ATOM 844 N N . SER A 1 106 ? -21.739 -4.254 3.504 1.00 66.75 106 SER A N 1
ATOM 845 C CA . SER A 1 106 ? -21.630 -4.223 2.046 1.00 66.75 106 SER A CA 1
ATOM 846 C C . SER A 1 106 ? -21.723 -5.638 1.485 1.00 66.75 106 SER A C 1
ATOM 848 O O . SER A 1 106 ? -21.129 -6.572 2.025 1.00 66.75 106 SER A O 1
ATOM 850 N N . THR A 1 107 ? -22.453 -5.789 0.382 1.00 64.81 107 THR A N 1
ATOM 851 C CA . THR A 1 107 ? -22.488 -7.015 -0.431 1.00 64.81 107 THR A CA 1
ATOM 852 C C . THR A 1 107 ? -21.169 -7.272 -1.165 1.00 64.81 107 THR A C 1
ATOM 854 O O . THR A 1 107 ? -20.945 -8.374 -1.666 1.00 64.81 107 THR A O 1
ATOM 857 N N . ASP A 1 108 ? -20.285 -6.273 -1.208 1.00 62.84 108 ASP A N 1
ATOM 858 C CA . ASP A 1 108 ? -18.992 -6.327 -1.892 1.00 62.84 108 ASP A CA 1
ATOM 859 C C . ASP A 1 108 ? -17.860 -6.840 -0.992 1.00 62.84 108 ASP A C 1
ATOM 861 O O . ASP A 1 108 ? -16.744 -7.040 -1.461 1.00 62.84 108 ASP A O 1
ATOM 865 N N . ILE A 1 109 ? -18.137 -7.115 0.286 1.00 63.97 109 ILE A N 1
ATOM 866 C CA . ILE A 1 109 ? -17.203 -7.808 1.182 1.00 63.97 109 ILE A CA 1
ATOM 867 C C . ILE A 1 109 ? -17.412 -9.317 1.026 1.00 63.97 109 ILE A C 1
ATOM 869 O O . ILE A 1 109 ? -18.540 -9.790 0.857 1.00 63.97 109 ILE A O 1
ATOM 873 N N . ALA A 1 110 ? -16.332 -10.097 1.024 1.00 61.62 110 ALA A N 1
ATOM 874 C CA . ALA A 1 110 ? -16.447 -11.554 1.043 1.00 61.62 110 ALA A CA 1
ATOM 875 C C . ALA A 1 110 ? -17.220 -12.038 2.293 1.00 61.62 110 ALA A C 1
ATOM 877 O O . ALA A 1 110 ? -17.076 -11.460 3.372 1.00 61.62 110 ALA A O 1
ATOM 878 N N . PRO A 1 111 ? -18.020 -13.118 2.202 1.00 57.38 111 PRO A N 1
ATOM 879 C CA . PRO A 1 111 ? -18.645 -13.706 3.383 1.00 57.38 111 PRO A CA 1
ATOM 880 C C . PRO A 1 111 ? -17.585 -14.050 4.439 1.00 57.38 111 PRO A C 1
ATOM 882 O O . PRO A 1 111 ? -16.605 -14.729 4.128 1.00 57.38 111 PRO A O 1
ATOM 885 N N . ILE A 1 112 ? -17.797 -13.619 5.689 1.00 52.72 112 ILE A N 1
ATOM 886 C CA . ILE A 1 112 ? -16.880 -13.842 6.829 1.00 52.72 112 ILE A CA 1
ATOM 887 C C . ILE A 1 112 ? -16.543 -15.339 7.005 1.00 52.72 112 ILE A C 1
ATOM 889 O O . ILE A 1 112 ? -15.456 -15.698 7.460 1.00 52.72 112 ILE A O 1
ATOM 893 N N . ASP A 1 113 ? -17.437 -16.225 6.567 1.00 53.69 113 ASP A N 1
ATOM 894 C CA . ASP A 1 113 ? -17.283 -17.678 6.647 1.00 53.69 113 ASP A CA 1
ATOM 895 C C . ASP A 1 113 ? -16.148 -18.241 5.761 1.00 53.69 113 ASP A C 1
ATOM 897 O O . ASP A 1 113 ? -15.635 -19.326 6.044 1.00 53.69 113 ASP A O 1
ATOM 901 N N . ASN A 1 114 ? -15.686 -17.498 4.745 1.00 46.44 114 ASN A N 1
ATOM 902 C CA . ASN A 1 114 ? -14.623 -17.936 3.826 1.00 46.44 114 ASN A CA 1
ATOM 903 C C . ASN A 1 114 ? -13.193 -17.773 4.377 1.00 46.44 114 ASN A C 1
ATOM 905 O O . ASN A 1 114 ? -12.249 -18.296 3.783 1.00 46.44 114 ASN A O 1
ATOM 909 N N . LEU A 1 115 ? -12.999 -17.114 5.527 1.00 47.88 115 LEU A N 1
ATOM 910 C CA . LEU A 1 115 ? -11.671 -16.973 6.153 1.00 47.88 115 LEU A CA 1
ATOM 911 C C . LEU A 1 115 ? -11.127 -18.294 6.726 1.00 47.88 115 LEU A C 1
ATOM 913 O O . LEU A 1 115 ? -9.929 -18.416 6.974 1.00 47.88 115 LEU A O 1
ATOM 917 N N . LYS A 1 116 ? -11.980 -19.307 6.921 1.00 40.31 116 LYS A N 1
ATOM 918 C CA . LYS A 1 116 ? -11.579 -20.595 7.514 1.00 40.31 116 LYS A CA 1
ATOM 919 C C . LYS A 1 116 ? -11.051 -21.626 6.508 1.00 40.31 116 LYS A C 1
ATOM 921 O O . LYS A 1 116 ? -10.582 -22.672 6.947 1.00 40.31 116 LYS A O 1
ATOM 926 N N . SER A 1 117 ? -11.097 -21.379 5.193 1.00 38.34 117 SER A N 1
ATOM 927 C CA . SER A 1 117 ? -10.875 -22.436 4.185 1.00 38.34 117 SER A CA 1
ATOM 928 C C . SER A 1 117 ? -9.662 -22.273 3.260 1.00 38.34 117 SER A C 1
ATOM 930 O O . SER A 1 117 ? -9.549 -23.029 2.298 1.00 38.34 117 SER A O 1
ATOM 932 N N . LYS A 1 118 ? -8.724 -21.354 3.519 1.00 42.12 118 LYS A N 1
ATOM 933 C CA . LYS A 1 118 ? -7.464 -21.270 2.748 1.00 42.12 118 LYS A CA 1
ATOM 934 C C . LYS A 1 118 ? -6.228 -21.360 3.646 1.00 42.12 118 LYS A C 1
ATOM 936 O O . LYS A 1 118 ? -5.427 -20.439 3.731 1.00 42.12 118 LYS A O 1
ATOM 941 N N . GLN A 1 119 ? -6.050 -22.513 4.289 1.00 43.53 119 GLN A N 1
ATOM 942 C CA . GLN A 1 119 ? -4.707 -23.035 4.544 1.00 43.53 119 GLN A CA 1
ATOM 943 C C . GLN A 1 119 ? -4.427 -24.166 3.545 1.00 43.53 119 GLN A C 1
ATOM 945 O O . GLN A 1 119 ? -5.239 -25.072 3.387 1.00 43.53 119 GLN A O 1
ATOM 950 N N . SER A 1 120 ? -3.241 -24.100 2.934 1.00 38.66 120 SER A N 1
ATOM 951 C CA . SER A 1 120 ? -2.608 -25.063 2.020 1.00 38.66 120 SER A CA 1
ATOM 952 C C . SER A 1 120 ? -2.937 -24.959 0.523 1.00 38.66 120 SER A C 1
ATOM 954 O O . SER A 1 120 ? -3.892 -25.538 0.017 1.00 38.66 120 SER A O 1
ATOM 956 N N . SER A 1 121 ? -1.995 -24.370 -0.214 1.00 32.59 121 SER A N 1
ATOM 957 C CA . SER A 1 121 ? -1.168 -25.192 -1.104 1.00 32.59 121 SER A CA 1
ATOM 958 C C . SER A 1 121 ? 0.302 -24.904 -0.788 1.00 32.59 121 SER A C 1
ATOM 960 O O . SER A 1 121 ? 0.877 -23.930 -1.272 1.00 32.59 121 SER A O 1
ATOM 962 N N . ASN A 1 122 ? 0.888 -25.724 0.086 1.00 41.06 122 ASN A N 1
ATOM 963 C CA . ASN A 1 122 ? 2.338 -25.826 0.233 1.00 41.06 122 ASN A CA 1
ATOM 964 C C . ASN A 1 122 ? 2.910 -26.467 -1.040 1.00 41.06 122 ASN A C 1
ATOM 966 O O . ASN A 1 122 ? 3.108 -27.677 -1.072 1.00 41.06 122 ASN A O 1
ATOM 970 N N . GLU A 1 123 ? 3.174 -25.676 -2.075 1.00 35.56 123 GLU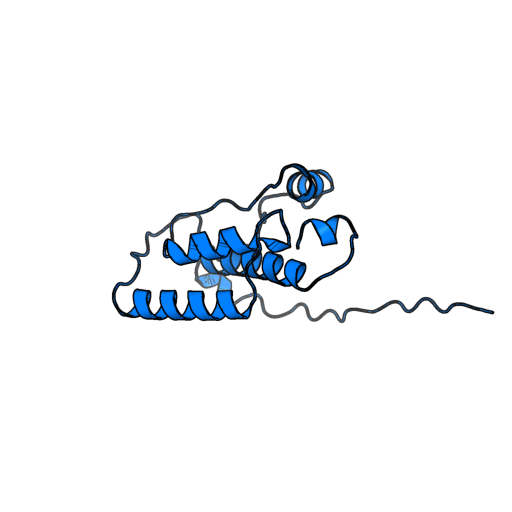 A N 1
ATOM 971 C CA . GLU A 1 123 ? 4.071 -26.095 -3.154 1.00 35.56 123 GLU A CA 1
ATOM 972 C C . GLU A 1 123 ? 5.425 -25.405 -2.939 1.00 35.56 123 GLU A C 1
ATOM 974 O O . GLU A 1 123 ? 5.480 -24.173 -2.855 1.00 35.56 123 GLU A O 1
ATOM 979 N N . PRO A 1 124 ? 6.527 -26.156 -2.771 1.00 31.23 124 PRO A N 1
ATOM 980 C CA . PRO A 1 124 ? 7.837 -25.559 -2.578 1.00 31.23 124 PRO A CA 1
ATOM 981 C C . PRO A 1 124 ? 8.257 -24.804 -3.845 1.00 31.23 124 PRO A C 1
ATOM 983 O O . PRO A 1 124 ? 8.256 -25.351 -4.946 1.00 31.23 124 PRO A O 1
ATOM 986 N N . PHE A 1 125 ? 8.676 -23.547 -3.685 1.00 35.94 125 PHE A N 1
ATOM 987 C CA . PHE A 1 125 ? 9.315 -22.778 -4.750 1.00 35.94 125 PHE A CA 1
ATOM 988 C C . PHE A 1 125 ? 10.622 -23.466 -5.172 1.00 35.94 125 PHE A C 1
ATOM 990 O O . PHE A 1 125 ? 11.668 -23.300 -4.543 1.00 35.94 125 PHE A O 1
ATOM 997 N N . THR A 1 126 ? 10.590 -24.246 -6.252 1.00 32.00 126 THR A N 1
ATOM 998 C CA . THR A 1 126 ? 11.806 -24.773 -6.876 1.00 32.00 126 THR A CA 1
ATOM 999 C C . THR A 1 126 ? 12.533 -23.651 -7.609 1.00 32.00 126 THR A C 1
ATOM 1001 O O . THR A 1 126 ? 12.130 -23.227 -8.693 1.00 32.00 126 THR A O 1
ATOM 1004 N N . ILE A 1 127 ? 13.642 -23.186 -7.033 1.00 37.31 127 ILE A N 1
ATOM 1005 C CA . ILE A 1 127 ? 14.609 -22.329 -7.721 1.00 37.31 127 ILE A CA 1
ATOM 1006 C C . ILE A 1 127 ? 15.385 -23.212 -8.704 1.00 37.31 127 ILE A C 1
ATOM 1008 O O . ILE A 1 127 ? 16.260 -23.984 -8.313 1.00 37.31 127 ILE A O 1
ATOM 1012 N N . SER A 1 128 ? 15.069 -23.106 -9.995 1.00 34.38 128 SER A N 1
ATOM 1013 C CA . SER A 1 128 ? 15.870 -23.727 -11.052 1.00 34.38 128 SER A CA 1
ATOM 1014 C C . SER A 1 128 ? 17.206 -22.992 -11.174 1.00 34.38 128 SER A C 1
ATOM 1016 O O . SER A 1 128 ? 17.316 -21.975 -11.859 1.00 34.38 128 SER A O 1
ATOM 1018 N N . SER A 1 129 ? 18.243 -23.516 -10.527 1.00 38.59 129 SER A N 1
ATOM 1019 C CA . SER A 1 129 ? 19.624 -23.088 -10.733 1.00 38.59 129 SER A CA 1
ATOM 1020 C C . SER A 1 129 ? 20.090 -23.519 -12.129 1.00 38.59 129 SER A C 1
ATOM 1022 O O . SER A 1 129 ? 20.338 -24.694 -12.400 1.00 38.59 129 SER A O 1
ATOM 1024 N N . LYS A 1 130 ? 20.216 -22.556 -13.051 1.00 42.09 130 LYS A N 1
ATOM 1025 C CA . LYS A 1 130 ? 20.963 -22.760 -14.298 1.00 42.09 130 LYS A CA 1
ATOM 1026 C C . LYS A 1 130 ? 22.436 -22.967 -13.941 1.00 42.09 130 LYS A C 1
ATOM 1028 O O . LYS A 1 130 ? 23.126 -22.020 -13.578 1.00 42.09 130 LYS A O 1
ATOM 1033 N N . LYS A 1 131 ? 22.913 -24.208 -14.058 1.00 38.84 131 LYS A N 1
ATOM 1034 C CA . LYS A 1 131 ? 24.344 -24.508 -14.167 1.00 38.84 131 LYS A CA 1
ATOM 1035 C C . LYS A 1 131 ? 24.884 -23.817 -15.419 1.00 38.84 131 LYS A C 1
ATOM 1037 O O . LYS A 1 131 ? 24.455 -24.134 -16.526 1.00 38.84 131 LYS A O 1
ATOM 1042 N N . LEU A 1 132 ? 25.822 -22.893 -15.232 1.00 38.28 132 LEU A N 1
ATOM 1043 C CA . LEU A 1 132 ? 26.737 -22.478 -16.287 1.00 38.28 132 LEU A CA 1
ATOM 1044 C C . LEU A 1 132 ? 27.751 -23.621 -16.445 1.00 38.28 132 LEU A C 1
ATOM 1046 O O . LEU A 1 132 ? 28.481 -23.933 -15.505 1.00 38.28 132 LEU A O 1
ATOM 1050 N N . GLY A 1 133 ? 27.691 -24.324 -17.574 1.00 44.28 133 GLY A N 1
ATOM 1051 C CA . GLY A 1 133 ? 28.664 -25.345 -17.950 1.00 44.28 133 GLY A CA 1
ATOM 1052 C C . GLY A 1 133 ? 29.804 -24.715 -18.746 1.00 44.28 133 GLY A C 1
ATOM 1053 O O . GLY A 1 133 ? 29.526 -23.898 -19.618 1.00 44.28 133 GLY A O 1
ATOM 1054 N N . ASN A 1 134 ? 31.021 -25.108 -18.353 1.00 43.44 134 ASN A N 1
ATOM 1055 C CA . ASN A 1 134 ? 32.367 -24.888 -18.905 1.00 43.44 134 ASN A CA 1
ATOM 1056 C C . ASN A 1 134 ? 32.511 -24.247 -20.288 1.00 43.44 134 ASN A C 1
ATOM 1058 O O . ASN A 1 134 ? 31.946 -24.792 -21.260 1.00 43.44 134 ASN A O 1
#